Protein AF-A0A0R3R3Z8-F1 (afdb_monomer_lite)

Radius of gyration: 18.44 Å; chains: 1; bounding box: 43×25×36 Å

pLDDT: mean 80.87, std 20.39, range [45.31, 98.56]

Secondary structure (DSSP, 8-state):
----GGGS--TTSSS-SS-TTS--HHHHHHHHHHHHHHHHHHHHHHHHHHHHHHHSSPPPHHHHHHHHHHHHTT-

Sequence (75 aa):
MANSINDYPLCSSQYPAGNVDEFHPFVEALLPYVKEFSYVWFNLQAAKRRYMKRNEKRMTVDEEKSCKDALMASF

Foldseek 3Di:
DDPDPVPPPPPPPPDPPPDPPPPDPVVVVCCVPCVLVVQLVVVLVVVQVVCCVVVVDGDDPVRSVVSSVVSNVVD

InterPro domains:
  IPR000647 CTF transcription factor/nuclear factor 1 [PTHR11492] (18-73)
  IPR019548 CTF transcription factor/nuclear factor 1, N-terminal [PF10524] (21-57)
  IPR020604 CTF transcription factor/nuclear factor 1, DNA-binding domain [PS51080] (12-75)

Structure (mmCIF, N/CA/C/O backbone):
data_AF-A0A0R3R3Z8-F1
#
_entry.id   AF-A0A0R3R3Z8-F1
#
loop_
_atom_site.group_PDB
_atom_site.id
_atom_site.type_symbol
_atom_site.label_atom_id
_atom_site.label_alt_id
_atom_site.label_comp_id
_atom_site.label_asym_id
_atom_site.label_entity_id
_atom_site.label_seq_id
_atom_site.pdbx_PDB_ins_code
_atom_site.Cartn_x
_atom_site.Cartn_y
_atom_site.Cartn_z
_atom_site.occupancy
_atom_site.B_iso_or_equiv
_atom_site.auth_seq_id
_atom_site.auth_comp_id
_atom_site.auth_asym_id
_atom_site.auth_atom_id
_atom_site.pdbx_PDB_model_num
ATOM 1 N N . MET A 1 1 ? 33.928 -10.337 16.750 1.00 45.81 1 MET A N 1
ATOM 2 C CA . MET A 1 1 ? 32.772 -10.353 15.828 1.00 45.81 1 MET A CA 1
ATOM 3 C C . MET A 1 1 ? 32.152 -8.962 15.837 1.00 45.81 1 MET A C 1
ATOM 5 O O . MET A 1 1 ? 31.209 -8.720 16.575 1.00 45.81 1 MET A O 1
ATOM 9 N N . ALA A 1 2 ? 32.756 -8.020 15.116 1.00 45.31 2 ALA A N 1
ATOM 10 C CA . ALA A 1 2 ? 32.235 -6.666 14.968 1.00 45.31 2 ALA A CA 1
ATOM 11 C C . ALA A 1 2 ? 31.949 -6.483 13.480 1.00 45.31 2 ALA A C 1
ATOM 13 O O . ALA A 1 2 ? 32.879 -6.445 12.683 1.00 45.31 2 ALA A O 1
ATOM 14 N N . ASN A 1 3 ? 30.668 -6.455 13.116 1.00 50.94 3 ASN A 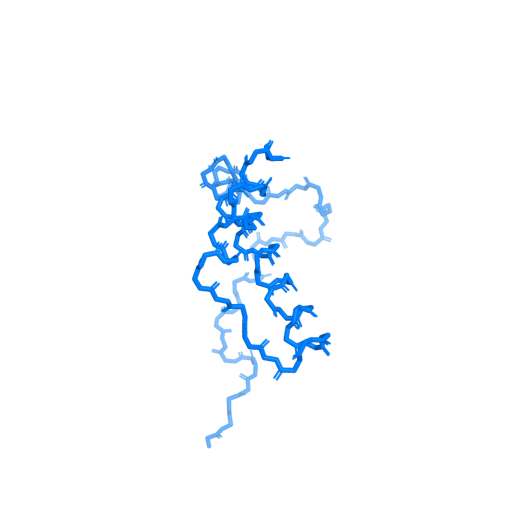N 1
ATOM 15 C CA . ASN A 1 3 ? 30.237 -6.130 11.762 1.00 50.94 3 ASN A CA 1
ATOM 16 C C . ASN A 1 3 ? 30.427 -4.621 11.577 1.00 50.94 3 ASN A C 1
ATOM 18 O O . ASN A 1 3 ? 29.528 -3.832 11.868 1.00 50.94 3 ASN A O 1
ATOM 22 N N . SER A 1 4 ? 31.638 -4.229 11.183 1.00 53.09 4 SER A N 1
ATOM 23 C CA . SER A 1 4 ? 31.948 -2.869 10.763 1.00 53.09 4 SER A CA 1
ATOM 24 C C . SER A 1 4 ? 31.271 -2.630 9.418 1.00 53.09 4 SER A C 1
ATOM 26 O O . SER A 1 4 ? 31.396 -3.4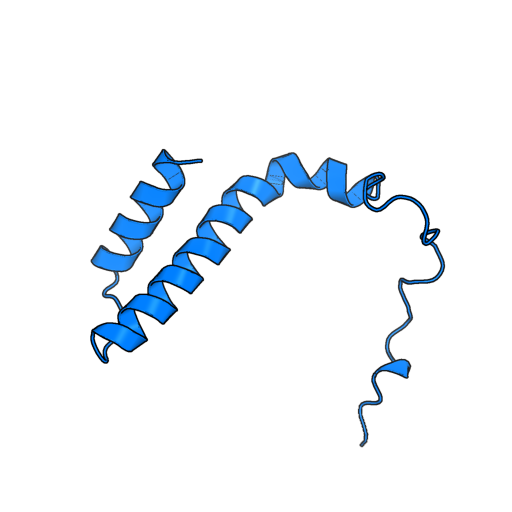33 8.498 1.00 53.09 4 SER A O 1
ATOM 28 N N . ILE A 1 5 ? 30.548 -1.519 9.290 1.00 53.00 5 ILE A N 1
ATOM 29 C CA . ILE A 1 5 ? 29.845 -1.108 8.059 1.00 53.00 5 ILE A CA 1
ATOM 30 C C . ILE A 1 5 ? 30.794 -1.055 6.837 1.00 53.00 5 ILE A C 1
ATOM 32 O O . ILE A 1 5 ? 30.340 -1.133 5.701 1.00 53.00 5 ILE A O 1
ATOM 36 N N . ASN A 1 6 ? 32.107 -0.994 7.071 1.00 54.06 6 ASN A N 1
ATOM 37 C CA . ASN A 1 6 ? 33.148 -0.886 6.051 1.00 54.06 6 ASN A CA 1
ATOM 38 C C . ASN A 1 6 ? 33.556 -2.214 5.379 1.00 54.06 6 ASN A C 1
ATOM 40 O O . ASN A 1 6 ? 34.302 -2.165 4.407 1.00 54.06 6 ASN A O 1
ATOM 44 N N . ASP A 1 7 ? 33.098 -3.376 5.861 1.00 51.09 7 ASP A N 1
ATOM 45 C CA . ASP A 1 7 ? 33.442 -4.687 5.271 1.00 51.09 7 ASP A CA 1
ATOM 46 C C . ASP A 1 7 ? 32.478 -5.134 4.155 1.00 51.09 7 ASP A C 1
ATOM 48 O O . ASP A 1 7 ? 32.681 -6.170 3.520 1.00 51.09 7 ASP A O 1
ATOM 52 N N . TYR A 1 8 ? 31.427 -4.356 3.877 1.00 52.50 8 TYR A N 1
ATOM 53 C CA . TYR A 1 8 ? 30.633 -4.561 2.670 1.00 52.50 8 TYR A CA 1
ATOM 54 C C . TYR A 1 8 ? 31.417 -4.021 1.469 1.00 52.50 8 TYR A C 1
ATOM 56 O O . TYR A 1 8 ? 31.869 -2.875 1.527 1.00 52.50 8 TYR A O 1
ATOM 64 N N . PRO A 1 9 ? 31.570 -4.784 0.368 1.00 48.84 9 PRO A N 1
ATOM 65 C CA . PRO A 1 9 ? 32.170 -4.252 -0.844 1.00 48.84 9 PRO A CA 1
ATOM 66 C C . PRO A 1 9 ? 31.328 -3.054 -1.284 1.00 48.84 9 PRO A C 1
ATOM 68 O O . PRO A 1 9 ? 30.170 -3.200 -1.677 1.00 48.84 9 PRO A O 1
ATOM 71 N N . LEU A 1 10 ? 31.903 -1.861 -1.131 1.00 53.78 10 LEU A N 1
ATOM 72 C CA . LEU A 1 10 ? 31.315 -0.584 -1.505 1.00 53.78 10 LEU A CA 1
ATOM 73 C C . LEU A 1 10 ? 30.975 -0.627 -3.000 1.00 53.78 10 LEU A C 1
ATOM 75 O O . LEU A 1 10 ? 31.800 -0.297 -3.851 1.00 53.78 10 LEU A O 1
ATOM 79 N N . CYS A 1 11 ? 29.727 -0.974 -3.325 1.00 46.81 11 CYS A N 1
ATOM 80 C CA . CYS A 1 11 ? 29.065 -0.678 -4.602 1.00 46.81 11 CYS A CA 1
ATOM 81 C C . CYS A 1 11 ? 28.838 0.845 -4.730 1.00 46.81 11 CYS A C 1
ATOM 83 O O . CYS A 1 11 ? 27.742 1.331 -4.987 1.00 46.81 11 CYS A O 1
ATOM 85 N N . SER A 1 12 ? 29.868 1.629 -4.423 1.00 48.81 12 SER A N 1
ATOM 86 C CA . SER A 1 12 ? 29.799 3.076 -4.222 1.00 48.81 12 SER A CA 1
ATOM 87 C C . SER A 1 12 ? 30.887 3.812 -4.996 1.00 48.81 12 SER A C 1
ATOM 89 O O . SER A 1 12 ? 30.905 5.034 -4.983 1.00 48.81 12 SER A O 1
ATOM 91 N N . SER A 1 13 ? 31.779 3.100 -5.696 1.00 48.59 13 SER A N 1
ATOM 92 C CA . SER A 1 13 ? 32.867 3.736 -6.449 1.00 48.59 13 SER A CA 1
ATOM 93 C C . SER A 1 13 ? 32.569 3.962 -7.935 1.00 48.59 13 SER A C 1
ATOM 95 O O . SER A 1 13 ? 33.416 4.525 -8.623 1.00 48.59 13 SER A O 1
ATOM 97 N N . GLN A 1 14 ? 31.409 3.549 -8.456 1.00 49.44 14 GLN A N 1
ATOM 98 C CA . GLN A 1 14 ? 31.119 3.669 -9.895 1.00 49.44 14 GLN A CA 1
ATOM 99 C C . GLN A 1 14 ? 30.106 4.760 -10.248 1.00 49.44 14 GLN A C 1
ATOM 101 O O . GLN A 1 14 ? 29.763 4.926 -11.415 1.00 49.44 14 GLN A O 1
ATOM 106 N N . TYR A 1 15 ? 29.647 5.524 -9.261 1.00 48.62 15 TYR A N 1
ATOM 107 C CA . TYR A 1 15 ? 28.565 6.475 -9.447 1.00 48.62 15 TYR A CA 1
ATOM 108 C C . TYR A 1 15 ? 29.030 7.871 -9.042 1.00 48.62 15 TYR A C 1
ATOM 110 O O . TYR A 1 15 ? 29.252 8.112 -7.853 1.00 48.62 15 TYR A O 1
ATOM 118 N N . PRO A 1 16 ? 29.277 8.774 -10.012 1.00 47.84 16 PRO A N 1
ATOM 119 C CA . PRO A 1 16 ? 29.709 10.122 -9.697 1.00 47.84 16 PRO A CA 1
ATOM 120 C C . PRO A 1 16 ? 28.624 10.795 -8.858 1.00 47.84 16 PRO A C 1
ATOM 122 O O . PRO A 1 16 ? 27.446 10.771 -9.201 1.00 47.84 16 PRO A O 1
ATOM 125 N N . ALA A 1 17 ? 29.031 11.389 -7.738 1.00 53.53 17 ALA A N 1
ATOM 126 C CA . ALA A 1 17 ? 28.171 12.150 -6.836 1.00 53.53 17 ALA A CA 1
ATOM 127 C C . ALA A 1 17 ? 27.783 13.515 -7.445 1.00 53.53 17 ALA A C 1
ATOM 129 O O . ALA A 1 17 ? 28.003 14.564 -6.842 1.00 53.53 17 ALA A O 1
ATOM 130 N N . GLY A 1 18 ? 27.255 13.511 -8.668 1.00 49.41 18 GLY A N 1
ATOM 131 C CA . GLY A 1 18 ? 26.825 14.691 -9.404 1.00 49.41 18 GLY A CA 1
ATOM 132 C C . GLY A 1 18 ? 25.567 14.356 -10.192 1.00 49.41 18 GLY A C 1
ATOM 133 O O . GLY A 1 18 ? 25.613 13.494 -11.055 1.00 49.41 18 GLY A O 1
ATOM 134 N N . ASN A 1 19 ? 24.474 15.053 -9.877 1.00 50.50 19 ASN A N 1
ATOM 135 C CA . ASN A 1 19 ? 23.107 14.871 -10.382 1.00 50.50 19 ASN A CA 1
ATOM 136 C C . ASN A 1 19 ? 22.360 13.663 -9.799 1.00 50.50 19 ASN A C 1
ATOM 138 O O . ASN A 1 19 ? 22.334 12.574 -10.355 1.00 50.50 19 ASN A O 1
ATOM 142 N N . VAL A 1 20 ? 21.623 13.915 -8.714 1.00 54.72 20 VAL A N 1
ATOM 143 C CA . VAL A 1 20 ? 20.561 13.030 -8.191 1.00 54.72 20 VAL A CA 1
ATOM 144 C C . VAL A 1 20 ? 19.413 12.771 -9.190 1.00 54.72 20 VAL A C 1
ATOM 146 O O . VAL A 1 20 ? 18.499 12.022 -8.863 1.00 54.72 20 VAL A O 1
ATOM 149 N N . ASP A 1 21 ? 19.466 13.383 -10.379 1.00 55.69 21 ASP A N 1
ATOM 150 C CA . ASP A 1 21 ? 18.517 13.218 -11.488 1.00 55.69 21 ASP A CA 1
ATOM 151 C C . ASP A 1 21 ? 18.975 12.205 -12.551 1.00 55.69 21 ASP A C 1
ATOM 153 O O . ASP A 1 21 ? 18.168 11.800 -13.383 1.00 55.69 21 ASP A O 1
ATOM 157 N N . GLU A 1 22 ? 20.239 11.767 -12.538 1.00 60.72 22 GLU A N 1
ATOM 158 C CA . GLU A 1 22 ? 20.740 10.761 -13.483 1.00 60.72 22 GLU A CA 1
ATOM 159 C C . GLU A 1 22 ? 20.747 9.398 -12.789 1.00 60.72 22 GLU A C 1
ATOM 161 O O . GLU A 1 22 ? 21.766 8.896 -12.303 1.00 60.72 22 GLU A O 1
ATOM 166 N N . PHE A 1 23 ? 19.553 8.821 -12.646 1.00 64.19 23 PHE A N 1
ATOM 167 C CA . PHE A 1 23 ? 19.414 7.481 -12.097 1.00 64.19 23 PHE A CA 1
ATOM 168 C C . PHE A 1 23 ? 20.249 6.499 -12.922 1.00 64.19 23 PHE A C 1
ATOM 170 O O . PHE A 1 23 ? 20.354 6.593 -14.143 1.00 64.19 23 PHE A O 1
ATOM 177 N N . HIS A 1 24 ? 20.860 5.521 -12.252 1.00 71.19 24 HIS A N 1
ATOM 178 C CA . HIS A 1 24 ? 21.643 4.517 -12.961 1.00 71.19 24 HIS A CA 1
ATOM 179 C C . HIS A 1 24 ? 20.769 3.781 -13.975 1.00 71.19 24 HIS A C 1
ATOM 181 O O . HIS A 1 24 ? 19.678 3.349 -13.596 1.00 71.19 24 HIS A O 1
ATOM 187 N N . PRO A 1 25 ? 21.251 3.550 -15.213 1.00 80.81 25 PRO A N 1
ATOM 188 C CA . PRO A 1 25 ? 20.479 2.912 -16.282 1.00 80.81 25 PRO A CA 1
ATOM 189 C C . PRO A 1 25 ? 19.773 1.615 -15.860 1.00 80.81 25 PRO A C 1
ATOM 191 O O . PRO A 1 25 ? 18.687 1.301 -16.335 1.00 80.81 25 PRO A O 1
ATOM 194 N N . PHE A 1 26 ? 20.362 0.869 -14.918 1.00 81.62 26 PHE A N 1
ATOM 195 C CA . PHE A 1 26 ? 19.750 -0.314 -14.314 1.00 81.62 26 PHE A CA 1
ATOM 196 C C . PHE A 1 26 ? 18.499 -0.006 -13.475 1.00 81.62 26 PHE A C 1
ATOM 198 O O . PHE A 1 26 ? 17.497 -0.708 -13.586 1.00 81.62 26 PHE A O 1
ATOM 205 N N . VAL A 1 27 ? 18.548 1.031 -12.635 1.00 83.06 27 VAL A N 1
ATOM 206 C CA . VAL A 1 27 ? 17.416 1.445 -11.798 1.00 83.06 27 VAL A CA 1
ATOM 207 C C . VAL A 1 27 ? 16.263 1.892 -12.691 1.00 83.06 27 VAL A C 1
ATOM 209 O O . VAL A 1 27 ? 15.155 1.392 -12.521 1.00 83.06 27 VAL A O 1
ATOM 212 N N . GLU A 1 28 ? 16.523 2.739 -13.689 1.00 83.88 28 GLU A N 1
ATOM 213 C CA . GLU A 1 28 ? 15.495 3.202 -14.632 1.00 83.88 28 GLU A CA 1
ATOM 214 C C . GLU A 1 28 ? 14.881 2.065 -15.444 1.00 83.88 28 GLU A C 1
ATOM 216 O O . GLU A 1 28 ? 13.659 1.991 -15.566 1.00 83.88 28 GLU A O 1
ATOM 221 N N . ALA A 1 29 ? 15.703 1.134 -15.936 1.00 87.62 29 ALA A N 1
ATOM 222 C CA . ALA A 1 29 ? 15.217 -0.034 -16.663 1.00 87.62 29 ALA A CA 1
ATOM 223 C C . ALA A 1 29 ? 14.316 -0.934 -15.801 1.00 87.62 29 ALA A C 1
ATOM 225 O O . ALA A 1 29 ? 13.428 -1.601 -16.332 1.00 87.62 29 ALA A O 1
ATOM 226 N N . LEU A 1 30 ? 14.519 -0.955 -14.478 1.00 89.12 30 LEU A N 1
ATOM 227 C CA . LEU A 1 30 ? 13.689 -1.721 -13.550 1.00 89.12 30 LEU A CA 1
ATOM 228 C C . LEU A 1 30 ? 12.424 -0.989 -13.103 1.00 89.12 30 LEU A C 1
ATOM 230 O O . LEU A 1 30 ? 11.441 -1.660 -12.775 1.00 89.12 30 LEU A O 1
ATOM 234 N N . LEU A 1 31 ? 12.417 0.349 -13.080 1.00 86.75 31 LEU A N 1
ATOM 235 C CA . LEU A 1 31 ? 11.291 1.143 -12.579 1.00 86.75 31 LEU A CA 1
ATOM 236 C C . LEU A 1 31 ? 9.931 0.723 -13.168 1.00 86.75 31 LEU A C 1
ATOM 238 O O . LEU A 1 31 ? 9.016 0.526 -12.367 1.00 86.75 31 LEU A O 1
ATOM 242 N N . PRO A 1 32 ? 9.764 0.491 -14.488 1.00 89.88 32 PRO A N 1
ATOM 243 C CA . PRO A 1 32 ? 8.491 0.037 -15.054 1.00 89.88 32 PRO A CA 1
ATOM 244 C C . PRO A 1 32 ? 7.935 -1.240 -14.411 1.00 89.88 32 PRO A C 1
ATOM 246 O O . PRO A 1 32 ? 6.724 -1.418 -14.352 1.00 89.88 32 PRO A O 1
ATOM 249 N N . TYR A 1 33 ? 8.808 -2.110 -13.901 1.00 91.81 33 TYR A N 1
ATOM 250 C CA . TYR A 1 33 ? 8.434 -3.409 -13.343 1.00 91.81 33 TYR A CA 1
ATOM 251 C C . TYR A 1 33 ? 8.263 -3.385 -11.821 1.00 91.81 33 TYR A C 1
ATOM 253 O O . TYR A 1 33 ? 7.517 -4.192 -11.271 1.00 91.81 33 TYR A O 1
ATOM 261 N N . VAL A 1 34 ? 8.956 -2.483 -11.119 1.00 94.44 34 VAL A N 1
ATOM 262 C CA . VAL A 1 34 ? 8.972 -2.469 -9.645 1.00 94.44 34 VAL A CA 1
ATOM 263 C C . VAL A 1 34 ? 8.134 -1.353 -9.036 1.00 94.44 34 VAL A C 1
ATOM 265 O O . VAL A 1 34 ? 7.795 -1.448 -7.855 1.00 94.44 34 VAL A O 1
ATOM 268 N N . LYS A 1 35 ? 7.803 -0.297 -9.794 1.00 90.94 35 LYS A N 1
ATOM 269 C CA . LYS A 1 35 ? 7.172 0.921 -9.255 1.00 90.94 35 LYS A CA 1
ATOM 270 C C . LYS A 1 35 ? 5.813 0.626 -8.621 1.00 90.94 35 LYS A C 1
ATOM 272 O O . LYS A 1 35 ? 5.588 1.025 -7.481 1.00 90.94 35 LYS A O 1
ATOM 277 N N . GLU A 1 36 ? 4.955 -0.115 -9.320 1.00 93.56 36 GLU A N 1
ATOM 278 C CA . GLU A 1 36 ? 3.609 -0.466 -8.844 1.00 93.56 36 GLU A CA 1
ATOM 279 C C . GLU A 1 36 ? 3.662 -1.330 -7.584 1.00 93.56 36 GLU A C 1
ATOM 281 O O . GLU A 1 36 ? 3.119 -0.959 -6.540 1.00 93.56 36 GLU A O 1
ATOM 286 N N . PHE A 1 37 ? 4.402 -2.442 -7.639 1.00 94.12 37 PHE A N 1
ATOM 287 C CA . PHE A 1 37 ? 4.569 -3.330 -6.490 1.00 94.12 37 PHE A CA 1
ATOM 288 C C . PHE A 1 37 ? 5.139 -2.587 -5.277 1.00 94.12 37 PHE A C 1
ATOM 290 O O . PHE A 1 37 ? 4.618 -2.713 -4.167 1.00 94.12 37 PHE A O 1
ATOM 297 N N . SER A 1 38 ? 6.187 -1.788 -5.487 1.00 95.00 38 SER A N 1
ATOM 298 C CA . SER A 1 38 ? 6.850 -1.044 -4.416 1.00 95.00 38 SER A CA 1
ATOM 299 C C . SER A 1 38 ? 5.904 -0.032 -3.782 1.00 95.00 38 SER A C 1
ATOM 301 O O . SER A 1 38 ? 5.827 0.044 -2.556 1.00 95.00 38 SER A O 1
ATOM 303 N N . TYR A 1 39 ? 5.140 0.710 -4.590 1.00 95.38 39 TYR A N 1
ATOM 304 C CA . TYR A 1 39 ? 4.163 1.667 -4.082 1.00 95.38 39 TYR A CA 1
ATOM 305 C C . TYR A 1 39 ? 3.129 0.987 -3.188 1.00 95.38 39 TYR A C 1
ATOM 307 O O . TYR A 1 39 ? 2.926 1.411 -2.048 1.00 95.38 39 TYR A O 1
ATOM 315 N N . VAL A 1 40 ? 2.514 -0.093 -3.667 1.00 97.62 40 VAL A N 1
ATOM 316 C CA . VAL A 1 40 ? 1.499 -0.821 -2.901 1.00 97.62 40 VAL A CA 1
ATOM 317 C C . VAL A 1 40 ? 2.110 -1.404 -1.627 1.00 97.62 40 VAL A C 1
ATOM 319 O O . VAL A 1 40 ? 1.548 -1.236 -0.546 1.00 97.62 40 VAL A O 1
ATOM 322 N N . TRP A 1 41 ? 3.285 -2.032 -1.719 1.00 97.25 41 TRP A N 1
ATOM 323 C CA . TRP A 1 41 ? 3.960 -2.660 -0.583 1.00 97.25 41 TRP A CA 1
ATOM 324 C C . TRP A 1 41 ? 4.310 -1.655 0.518 1.00 97.25 41 TRP A C 1
ATOM 326 O O . TRP A 1 41 ? 3.945 -1.855 1.681 1.00 97.25 41 TRP A O 1
ATOM 336 N N . PHE A 1 42 ? 4.984 -0.556 0.166 1.00 98.06 42 PHE A N 1
ATOM 337 C CA . PHE A 1 42 ? 5.400 0.445 1.147 1.00 98.06 42 PHE A CA 1
ATOM 338 C C . PHE A 1 42 ? 4.199 1.146 1.787 1.00 98.06 42 PHE A C 1
ATOM 340 O O . PHE A 1 42 ? 4.175 1.320 3.010 1.00 98.06 42 PHE A O 1
ATOM 347 N N . ASN A 1 43 ? 3.175 1.497 1.002 1.00 97.62 43 ASN A N 1
ATOM 348 C CA . ASN A 1 43 ? 1.987 2.167 1.532 1.00 97.62 43 ASN A CA 1
ATOM 349 C C . ASN A 1 43 ? 1.122 1.235 2.384 1.00 97.62 43 ASN A C 1
ATOM 351 O O . ASN A 1 43 ? 0.671 1.646 3.455 1.00 97.62 43 ASN A O 1
ATOM 355 N N . LEU A 1 44 ? 0.951 -0.029 1.986 1.00 98.38 44 LEU A N 1
ATOM 356 C CA . LEU A 1 44 ? 0.237 -1.014 2.797 1.00 98.38 44 LEU A CA 1
ATOM 357 C C . LEU A 1 44 ? 0.958 -1.251 4.130 1.00 98.38 44 LEU A C 1
ATOM 359 O O . LEU A 1 44 ? 0.317 -1.288 5.179 1.00 98.38 44 LEU A O 1
ATOM 363 N N . GLN A 1 45 ? 2.292 -1.337 4.132 1.00 98.38 45 GLN A N 1
ATOM 364 C CA . GLN A 1 45 ? 3.059 -1.434 5.379 1.00 98.38 45 GLN A CA 1
ATOM 365 C C . GLN A 1 45 ? 2.898 -0.189 6.256 1.00 98.38 45 GLN A C 1
ATOM 367 O O . GLN A 1 45 ? 2.686 -0.306 7.467 1.00 98.38 45 GLN A O 1
ATOM 372 N N . ALA A 1 46 ? 2.935 1.011 5.672 1.00 98.19 46 ALA A N 1
ATOM 373 C CA . ALA A 1 46 ? 2.670 2.243 6.410 1.00 98.19 46 ALA A CA 1
ATOM 374 C C . ALA A 1 46 ? 1.254 2.249 7.015 1.00 98.19 46 ALA A C 1
ATOM 376 O O . ALA A 1 46 ? 1.090 2.612 8.185 1.00 98.19 46 ALA A O 1
ATOM 377 N N . ALA A 1 47 ? 0.248 1.791 6.265 1.00 98.00 47 ALA A N 1
ATOM 378 C CA . ALA A 1 47 ? -1.122 1.637 6.741 1.00 98.00 47 ALA A CA 1
ATOM 379 C C . ALA A 1 47 ? -1.212 0.634 7.902 1.00 98.00 47 ALA A C 1
ATOM 381 O O . ALA A 1 47 ? -1.762 0.981 8.948 1.00 98.00 47 ALA A O 1
ATOM 382 N N . LYS A 1 48 ? -0.576 -0.544 7.792 1.00 98.31 48 LYS A N 1
ATOM 383 C CA . LYS A 1 48 ? -0.486 -1.551 8.871 1.00 98.31 48 LYS A CA 1
ATOM 384 C C . LYS A 1 48 ? 0.084 -0.954 10.153 1.00 98.31 48 LYS A C 1
ATOM 386 O O . LYS A 1 48 ? -0.494 -1.129 11.227 1.00 98.31 48 LYS A O 1
ATOM 391 N N . ARG A 1 49 ? 1.180 -0.190 10.053 1.00 98.56 49 ARG A N 1
ATOM 392 C CA . ARG A 1 49 ? 1.791 0.480 11.216 1.00 98.56 49 ARG A CA 1
ATOM 393 C C . ARG A 1 49 ? 0.863 1.534 11.827 1.00 98.56 49 ARG A C 1
ATOM 395 O O . ARG A 1 49 ? 0.741 1.591 13.050 1.00 98.56 49 ARG A O 1
ATOM 402 N N . ARG A 1 50 ? 0.197 2.352 11.002 1.00 98.12 50 ARG A N 1
ATOM 403 C CA . ARG A 1 50 ? -0.760 3.379 11.463 1.00 98.12 50 ARG A CA 1
ATOM 404 C C . ARG A 1 50 ? -1.980 2.758 12.147 1.00 98.12 50 ARG A C 1
ATOM 406 O O . ARG A 1 50 ? -2.391 3.257 13.191 1.00 98.12 50 ARG A O 1
ATOM 413 N N . TYR A 1 51 ? -2.515 1.673 11.593 1.00 98.31 51 TYR A N 1
ATOM 414 C CA . TYR A 1 51 ? -3.649 0.947 12.158 1.00 98.31 51 TYR A CA 1
ATOM 415 C C . TYR A 1 51 ? -3.287 0.323 13.506 1.00 98.31 51 TYR A C 1
ATOM 417 O O . TYR A 1 51 ? -3.989 0.549 14.485 1.00 98.31 51 TYR A O 1
ATOM 425 N N . MET A 1 52 ? -2.140 -0.362 13.600 1.00 97.81 52 MET A N 1
ATOM 426 C CA . MET A 1 52 ? -1.686 -0.954 14.863 1.00 97.81 52 MET A CA 1
ATOM 427 C C . MET A 1 52 ? -1.534 0.089 15.971 1.00 97.81 52 MET A C 1
ATOM 429 O O . MET A 1 52 ? -1.941 -0.156 17.101 1.00 97.81 52 MET A O 1
ATOM 433 N N . LYS A 1 53 ? -1.004 1.273 15.643 1.00 98.19 53 LYS A N 1
ATOM 434 C CA . LYS A 1 53 ? -0.870 2.375 16.602 1.00 98.19 53 LYS A CA 1
ATOM 435 C C . LYS A 1 53 ? -2.222 2.924 17.077 1.00 98.19 53 LYS A C 1
ATOM 437 O O . LYS A 1 53 ? -2.322 3.344 18.221 1.00 98.19 53 LYS A O 1
ATOM 442 N N . ARG A 1 54 ? -3.231 2.985 16.203 1.00 97.88 54 ARG A N 1
ATOM 443 C CA . ARG A 1 54 ? -4.545 3.574 16.514 1.00 97.88 54 ARG A CA 1
ATOM 444 C C . ARG A 1 54 ? -5.483 2.589 17.207 1.00 97.88 54 ARG A C 1
ATOM 446 O O . ARG A 1 54 ? -6.256 2.995 18.064 1.00 97.88 54 ARG A O 1
ATOM 453 N N . ASN A 1 55 ? -5.440 1.328 16.799 1.00 97.88 55 ASN A N 1
ATOM 454 C CA . ASN A 1 55 ? -6.419 0.320 17.188 1.00 97.88 55 ASN A CA 1
ATOM 455 C C . ASN A 1 55 ? -5.863 -0.657 18.233 1.00 97.88 55 ASN A C 1
ATOM 457 O O . ASN A 1 55 ? -6.594 -1.545 18.661 1.00 97.88 55 ASN A O 1
ATOM 461 N N . GLU A 1 56 ? -4.571 -0.550 18.567 1.00 98.12 56 GLU A N 1
ATOM 462 C CA . GLU A 1 56 ? -3.835 -1.471 19.451 1.00 98.12 56 GLU A CA 1
ATOM 463 C C . GLU A 1 56 ? -3.934 -2.947 19.027 1.00 98.12 56 GLU A C 1
ATOM 465 O O . GLU A 1 56 ? -3.723 -3.871 19.808 1.00 98.12 56 GLU A O 1
ATOM 470 N N . LYS A 1 57 ? -4.229 -3.187 17.745 1.00 97.69 57 LYS A N 1
ATOM 471 C CA . LYS A 1 57 ? -4.375 -4.517 17.152 1.00 97.69 57 LYS A CA 1
ATOM 472 C C . LYS A 1 57 ? -3.909 -4.524 15.701 1.00 97.69 57 LYS A C 1
ATOM 474 O O . LYS A 1 57 ? -3.829 -3.483 15.050 1.00 97.69 57 LYS A O 1
ATOM 479 N N . ARG A 1 58 ? -3.607 -5.710 15.174 1.00 98.00 58 ARG A N 1
ATOM 480 C CA . ARG A 1 58 ? -3.249 -5.888 13.757 1.00 98.00 58 ARG A CA 1
ATOM 481 C C . ARG A 1 58 ? -4.482 -5.728 12.867 1.00 98.00 58 ARG A C 1
ATOM 483 O O . ARG A 1 58 ? -5.589 -6.021 13.315 1.00 98.00 58 ARG A O 1
ATOM 490 N N . MET A 1 59 ? -4.268 -5.298 11.622 1.00 98.06 59 MET A N 1
ATOM 491 C CA . MET A 1 59 ? -5.317 -5.380 10.605 1.00 98.06 59 MET A CA 1
ATOM 492 C C . MET A 1 59 ? -5.677 -6.843 10.355 1.00 98.06 59 MET A C 1
ATOM 494 O O . MET A 1 59 ? -4.815 -7.726 10.421 1.00 98.06 59 MET A O 1
ATOM 498 N N . THR A 1 60 ? -6.952 -7.095 10.094 1.00 98.06 60 THR A N 1
ATOM 499 C CA . THR A 1 60 ? -7.405 -8.393 9.600 1.00 98.06 60 THR A CA 1
ATOM 500 C C . THR A 1 60 ? -6.988 -8.571 8.143 1.00 98.06 60 THR A C 1
ATOM 502 O O . THR A 1 60 ? -6.656 -7.613 7.445 1.00 98.06 60 THR A O 1
ATOM 505 N N . VAL A 1 61 ? -7.023 -9.811 7.659 1.00 97.50 61 VAL A N 1
ATOM 506 C CA . VAL A 1 61 ? -6.705 -10.111 6.255 1.00 97.50 61 VAL A CA 1
ATOM 507 C C . VAL A 1 61 ? -7.634 -9.353 5.299 1.00 97.50 61 VAL A C 1
ATOM 509 O O . VAL A 1 61 ? -7.172 -8.849 4.278 1.00 97.50 61 VAL A O 1
ATOM 512 N N . ASP A 1 62 ? -8.914 -9.211 5.650 1.00 98.00 62 ASP A N 1
ATOM 513 C CA . ASP A 1 62 ? -9.891 -8.490 4.829 1.00 98.00 62 ASP A CA 1
ATOM 514 C C . ASP A 1 62 ? -9.626 -6.979 4.803 1.0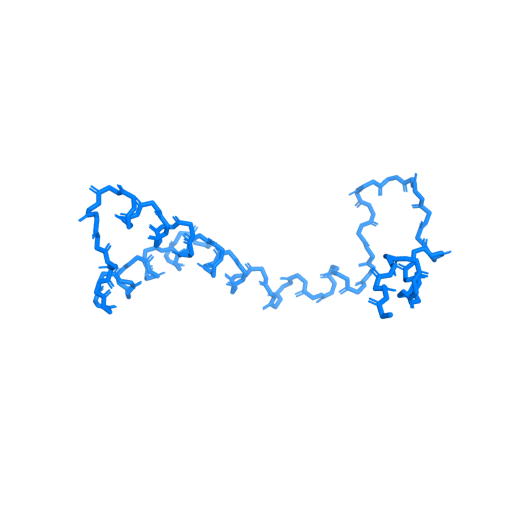0 98.00 62 ASP A C 1
ATOM 516 O O . ASP A 1 62 ? -9.708 -6.354 3.744 1.00 98.00 62 ASP A O 1
ATOM 520 N N . GLU A 1 63 ? -9.237 -6.391 5.939 1.00 97.94 63 GLU A N 1
ATOM 521 C CA . GLU A 1 63 ? -8.821 -4.984 6.011 1.00 97.94 63 GLU A CA 1
ATOM 522 C C . GLU A 1 63 ? -7.546 -4.739 5.188 1.00 97.94 63 GLU A C 1
ATOM 524 O O . GLU A 1 63 ? -7.463 -3.761 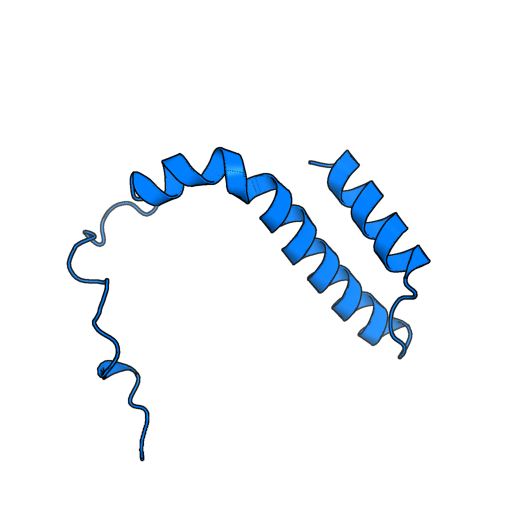4.442 1.00 97.94 63 GLU A O 1
ATOM 529 N N . GLU A 1 64 ? -6.564 -5.644 5.272 1.00 97.88 64 GLU A N 1
ATOM 530 C CA . GLU A 1 64 ? -5.342 -5.573 4.464 1.00 97.88 64 GLU A CA 1
ATOM 531 C C . GLU A 1 64 ? -5.646 -5.682 2.968 1.00 97.88 64 GLU A C 1
ATOM 533 O O . GLU A 1 64 ? -5.091 -4.920 2.173 1.00 97.88 64 GLU A O 1
ATOM 538 N N . LYS A 1 65 ? -6.554 -6.587 2.582 1.00 97.88 65 LYS A N 1
ATOM 539 C CA . LYS A 1 65 ? -6.981 -6.764 1.192 1.00 97.88 65 LYS A CA 1
ATOM 540 C C . LYS A 1 65 ? -7.695 -5.524 0.661 1.00 97.88 65 LYS A C 1
ATOM 542 O O . LYS A 1 65 ? -7.303 -5.011 -0.380 1.00 97.88 65 LYS A O 1
ATOM 547 N N . SER A 1 66 ? -8.662 -4.986 1.405 1.00 97.69 66 SER A N 1
ATOM 548 C CA . SER A 1 66 ? -9.372 -3.766 1.007 1.00 97.69 66 SER A CA 1
ATOM 549 C C . SER A 1 66 ? -8.426 -2.567 0.874 1.00 97.69 66 SER A C 1
ATOM 551 O O . SER A 1 66 ? -8.522 -1.808 -0.090 1.00 97.69 66 SER A O 1
ATOM 553 N N . CYS A 1 67 ? -7.463 -2.417 1.791 1.00 97.38 67 CYS A N 1
ATOM 554 C CA . CYS A 1 67 ? -6.456 -1.362 1.703 1.00 97.38 67 CYS A CA 1
ATOM 555 C C . CYS A 1 67 ? -5.547 -1.538 0.479 1.00 97.38 67 CYS A C 1
ATOM 557 O O . CYS A 1 67 ? -5.256 -0.559 -0.210 1.00 97.38 67 CYS A O 1
ATOM 559 N N . LYS A 1 68 ? -5.126 -2.774 0.181 1.00 97.25 68 LYS A N 1
ATOM 560 C CA . LYS A 1 68 ? -4.347 -3.091 -1.020 1.00 97.25 68 LYS A CA 1
ATOM 561 C C . LYS A 1 68 ? -5.120 -2.732 -2.291 1.00 97.25 68 LYS A C 1
ATOM 563 O O . LYS A 1 68 ? -4.561 -2.050 -3.142 1.00 97.25 68 LYS A O 1
ATOM 568 N N . ASP A 1 69 ? -6.380 -3.146 -2.403 1.00 97.31 69 ASP A N 1
ATOM 569 C CA . ASP A 1 69 ? -7.206 -2.907 -3.593 1.00 97.31 69 ASP A CA 1
ATOM 570 C C . ASP A 1 69 ? -7.424 -1.402 -3.829 1.00 97.31 69 ASP A C 1
ATOM 572 O O . ASP A 1 69 ? -7.308 -0.924 -4.956 1.00 97.31 69 ASP A O 1
ATOM 576 N N . ALA A 1 70 ? -7.630 -0.624 -2.760 1.00 96.50 70 ALA A N 1
ATOM 577 C CA . ALA A 1 70 ? -7.723 0.835 -2.845 1.00 96.50 70 ALA A CA 1
ATOM 578 C C . ALA A 1 70 ? -6.409 1.496 -3.308 1.00 96.50 70 ALA A C 1
ATOM 580 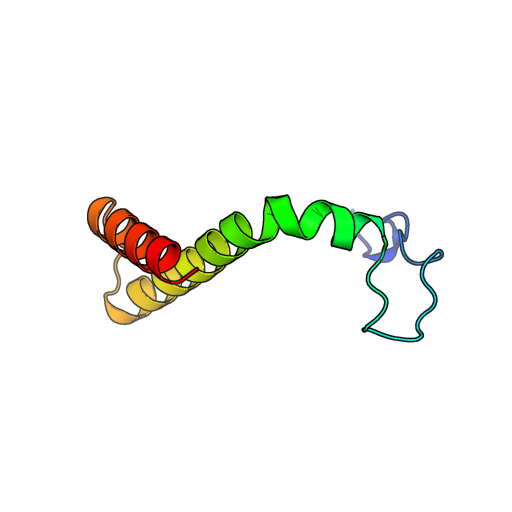O O . ALA A 1 70 ? -6.435 2.453 -4.085 1.00 96.50 70 ALA A O 1
ATOM 581 N N . LEU A 1 71 ? -5.255 0.989 -2.854 1.00 95.81 71 LEU A N 1
ATOM 582 C CA . LEU A 1 71 ? -3.940 1.470 -3.294 1.00 95.81 71 LEU A CA 1
ATOM 583 C C . LEU A 1 71 ? -3.660 1.111 -4.755 1.00 95.81 71 LEU A C 1
ATOM 585 O O . LEU A 1 71 ? -3.116 1.944 -5.47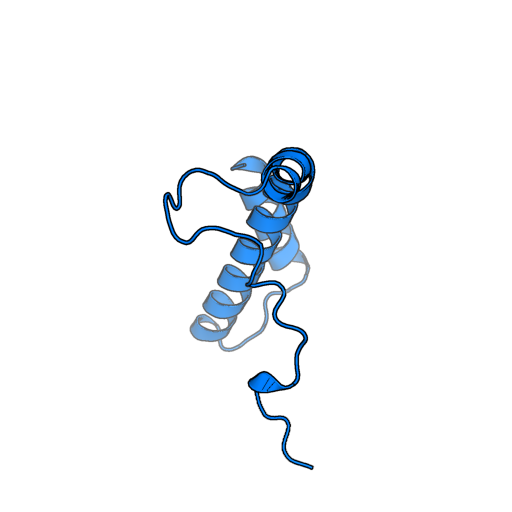1 1.00 95.81 71 LEU A O 1
ATOM 589 N N . MET A 1 72 ? -4.052 -0.087 -5.197 1.00 94.00 72 MET A N 1
ATOM 590 C CA . MET A 1 72 ? -3.929 -0.498 -6.600 1.00 94.00 72 MET A CA 1
ATOM 591 C C . MET A 1 72 ? -4.836 0.322 -7.520 1.00 94.00 72 MET A C 1
ATOM 593 O O . MET A 1 72 ? -4.433 0.646 -8.626 1.00 94.00 72 MET A O 1
ATOM 597 N N . ALA A 1 73 ? -6.024 0.721 -7.059 1.00 92.19 73 ALA A N 1
ATOM 598 C CA . ALA A 1 73 ? -6.913 1.599 -7.821 1.00 92.19 73 ALA A CA 1
ATOM 599 C C . ALA A 1 73 ? -6.417 3.058 -7.916 1.00 92.19 73 ALA A C 1
ATOM 601 O O . ALA A 1 73 ? -6.947 3.828 -8.713 1.00 92.19 73 ALA A O 1
ATOM 602 N N . SER A 1 74 ? -5.449 3.446 -7.080 1.00 81.81 74 SER A N 1
ATOM 603 C CA . SER A 1 74 ? -4.892 4.807 -7.018 1.00 81.81 74 SER A CA 1
ATOM 604 C C . SER A 1 74 ? -3.536 4.944 -7.719 1.00 81.81 74 SER A C 1
ATOM 606 O O . SER A 1 74 ? -2.967 6.038 -7.706 1.00 81.81 74 SER A O 1
ATOM 608 N N . PHE A 1 75 ? -2.996 3.843 -8.246 1.00 70.88 75 PHE A N 1
ATOM 609 C CA . PHE A 1 75 ? -1.704 3.793 -8.924 1.00 70.88 75 PHE A CA 1
ATOM 610 C C . PHE A 1 75 ? -1.867 3.976 -10.435 1.00 70.88 75 PHE A C 1
ATOM 612 O O . PHE A 1 75 ? -1.021 4.691 -11.020 1.00 70.88 75 PHE A O 1
#

Organism: NCBI:txid42155